Protein AF-A0ABC7ZXC5-F1 (afdb_monomer_lite)

pLDDT: mean 93.58, std 9.11, range [53.03, 98.12]

Foldseek 3Di:
DVVVVVCCVVCVAPLQDWDWDWDDDPQKIKIWTNNRPNDDIDIDIDGNDPPPD

Radius of gyration: 12.2 Å; chains: 1; bounding box: 23×17×39 Å

Sequence (53 aa):
MKQLELMLTSGELNPRHQHTVALYAKGLTCDADTLGSCGYVYLAVYPTPDMKK

Secondary structure (DSSP, 8-state):
-HHHHHHHHHTSS-TTS---EEEEETTEEEEEE-TT-SS--EEEEEEPP----

Organism: Escherichia coli O145:H28 (strain RM12581) (NCBI:txid1248823)

InterPro domains:
  IPR009320 Antitoxin CbeA [PF06154] (1-48)
  IPR038025 Antitoxin CbeA superfamily [SSF143737] (1-49)

Structure (mmCIF, N/CA/C/O backbone):
data_AF-A0ABC7ZXC5-F1
#
_entry.id   AF-A0ABC7ZXC5-F1
#
loop_
_atom_site.group_PDB
_atom_site.id
_atom_site.type_symbol
_atom_site.label_atom_id
_atom_site.label_alt_id
_atom_site.label_comp_id
_atom_site.label_asym_id
_atom_site.label_entity_id
_atom_site.label_seq_id
_atom_site.pdbx_PDB_ins_code
_atom_site.Cartn_x
_atom_site.Cartn_y
_atom_site.Cartn_z
_atom_site.occupancy
_atom_site.B_iso_or_equiv
_atom_site.auth_seq_id
_atom_site.auth_comp_id
_atom_site.auth_asym_id
_atom_site.auth_atom_id
_atom_site.pdbx_PDB_model_num
ATOM 1 N N . MET A 1 1 ? -4.508 5.289 0.171 1.00 86.94 1 MET A N 1
ATOM 2 C CA . MET A 1 1 ? -3.607 5.156 -0.994 1.00 86.94 1 MET A CA 1
ATOM 3 C C . MET A 1 1 ? -2.476 6.171 -0.983 1.00 86.94 1 MET A C 1
ATOM 5 O O . MET A 1 1 ? -1.343 5.727 -0.972 1.00 86.94 1 MET A O 1
ATOM 9 N N . LYS A 1 2 ? -2.740 7.482 -0.849 1.00 94.50 2 LYS A N 1
ATOM 10 C CA . LYS A 1 2 ? -1.693 8.531 -0.817 1.00 94.50 2 LYS A CA 1
ATOM 11 C C . LYS A 1 2 ? -0.476 8.245 0.079 1.00 94.50 2 LYS A C 1
ATOM 13 O O . LYS A 1 2 ? 0.639 8.580 -0.284 1.00 94.50 2 LYS A O 1
ATOM 18 N N . GLN A 1 3 ? -0.677 7.619 1.240 1.00 95.44 3 GLN A N 1
ATOM 19 C CA . GLN A 1 3 ? 0.431 7.270 2.132 1.00 95.44 3 GLN A CA 1
ATOM 20 C C . GLN A 1 3 ? 1.369 6.211 1.530 1.00 95.44 3 GLN A C 1
ATOM 22 O O . GLN A 1 3 ? 2.577 6.365 1.623 1.00 95.44 3 GLN A O 1
ATOM 27 N N . LEU A 1 4 ? 0.838 5.198 0.840 1.00 95.38 4 LEU A N 1
ATOM 28 C CA . LEU A 1 4 ? 1.647 4.182 0.156 1.00 95.38 4 LEU A CA 1
ATOM 29 C C . LEU A 1 4 ? 2.405 4.772 -1.042 1.00 95.38 4 LEU A C 1
ATOM 31 O O . LEU A 1 4 ? 3.559 4.431 -1.268 1.00 95.38 4 LEU A O 1
ATOM 35 N N . GLU A 1 5 ? 1.783 5.695 -1.781 1.00 96.31 5 GLU A N 1
ATOM 36 C CA . GLU A 1 5 ? 2.439 6.435 -2.873 1.00 96.31 5 GLU A CA 1
ATOM 37 C C . GLU A 1 5 ? 3.621 7.264 -2.353 1.00 96.31 5 GLU A C 1
ATOM 39 O O . GLU A 1 5 ? 4.697 7.281 -2.956 1.00 96.31 5 GLU A O 1
ATOM 44 N N . LEU A 1 6 ? 3.442 7.914 -1.200 1.00 97.69 6 LEU A N 1
ATOM 45 C CA . LEU A 1 6 ? 4.514 8.646 -0.536 1.00 97.69 6 LEU A CA 1
ATOM 46 C C . LEU A 1 6 ? 5.640 7.705 -0.088 1.00 97.69 6 LEU A C 1
ATOM 48 O O . LEU A 1 6 ? 6.799 8.031 -0.310 1.00 97.69 6 LEU A O 1
ATOM 52 N N . MET A 1 7 ? 5.313 6.536 0.471 1.00 96.88 7 MET A N 1
ATOM 53 C CA . MET A 1 7 ? 6.297 5.530 0.898 1.00 96.88 7 MET A CA 1
ATOM 54 C C . MET A 1 7 ? 7.081 4.927 -0.275 1.00 96.88 7 MET A C 1
ATOM 56 O O . MET A 1 7 ? 8.270 4.651 -0.143 1.00 96.88 7 MET A O 1
ATOM 60 N N . LEU A 1 8 ? 6.450 4.759 -1.442 1.00 96.19 8 LEU A N 1
ATOM 61 C CA . LEU A 1 8 ? 7.147 4.381 -2.677 1.00 96.19 8 LEU A CA 1
ATOM 62 C C . LEU A 1 8 ? 8.099 5.487 -3.148 1.00 96.19 8 LEU A C 1
ATOM 64 O O . LEU A 1 8 ? 9.203 5.206 -3.606 1.00 96.19 8 LEU A O 1
ATOM 68 N N . THR A 1 9 ? 7.676 6.746 -3.022 1.00 97.25 9 THR A N 1
ATOM 69 C CA . THR A 1 9 ? 8.479 7.911 -3.422 1.00 97.25 9 THR A CA 1
ATOM 70 C C . THR A 1 9 ? 9.658 8.143 -2.475 1.00 97.25 9 THR A C 1
ATOM 72 O O . THR A 1 9 ? 10.742 8.508 -2.925 1.00 97.25 9 THR A O 1
ATOM 75 N N . SER A 1 10 ? 9.472 7.918 -1.170 1.00 96.88 10 SER A N 1
ATOM 76 C CA . SER A 1 10 ? 10.536 8.013 -0.164 1.00 96.88 10 SER A CA 1
ATOM 77 C C . SER A 1 10 ? 11.483 6.809 -0.180 1.00 96.88 10 SER A C 1
ATOM 79 O O . SER A 1 10 ? 12.601 6.913 0.319 1.00 96.88 10 SER A O 1
ATOM 81 N N . GLY A 1 11 ? 11.049 5.683 -0.755 1.00 95.88 11 GLY A N 1
ATOM 82 C CA . GLY A 1 11 ? 11.797 4.427 -0.807 1.00 95.88 11 GLY A CA 1
ATOM 83 C C . GLY A 1 11 ? 11.592 3.514 0.404 1.00 95.88 11 GLY A C 1
ATOM 84 O O . GLY A 1 11 ? 12.224 2.460 0.467 1.00 95.88 11 GLY A O 1
ATOM 85 N N . GLU A 1 12 ? 10.713 3.889 1.337 1.00 96.12 12 GLU A N 1
ATOM 86 C CA . GLU A 1 12 ? 10.318 3.054 2.478 1.00 96.12 12 GLU A CA 1
ATOM 87 C C . GLU A 1 12 ? 9.616 1.772 2.006 1.00 96.12 12 GLU A C 1
ATOM 89 O O . GLU A 1 12 ? 9.933 0.679 2.468 1.00 96.12 12 GLU A O 1
ATOM 94 N N . LEU A 1 13 ? 8.747 1.891 0.996 1.00 96.75 13 LEU A N 1
ATOM 95 C CA . LEU A 1 13 ? 8.358 0.759 0.160 1.00 96.75 13 LEU A CA 1
ATOM 96 C C . LEU A 1 13 ? 9.236 0.749 -1.084 1.00 96.75 13 LEU A C 1
ATOM 98 O O . LEU A 1 13 ? 9.246 1.696 -1.868 1.00 96.75 13 LEU A O 1
ATOM 102 N N . ASN A 1 14 ? 9.951 -0.350 -1.299 1.00 96.69 14 ASN A N 1
ATOM 103 C CA . ASN A 1 14 ? 10.850 -0.477 -2.432 1.00 96.69 14 ASN A CA 1
ATOM 104 C C . ASN A 1 14 ? 10.328 -1.540 -3.406 1.00 96.69 14 ASN A C 1
ATOM 106 O O . ASN A 1 14 ? 10.200 -2.694 -3.009 1.00 96.69 14 ASN A O 1
ATOM 110 N N . PRO A 1 15 ? 10.090 -1.222 -4.692 1.00 96.62 15 PRO A N 1
ATOM 111 C CA . PRO A 1 15 ? 9.596 -2.200 -5.666 1.00 96.62 15 PRO A CA 1
ATOM 112 C C . PRO A 1 15 ? 10.476 -3.446 -5.840 1.00 96.62 15 PRO A C 1
ATOM 114 O O . PRO A 1 15 ? 9.991 -4.459 -6.336 1.00 96.62 15 PRO A O 1
ATOM 117 N N . ARG A 1 16 ? 11.762 -3.369 -5.476 1.00 97.06 16 ARG A N 1
ATOM 118 C CA . ARG A 1 16 ? 12.760 -4.432 -5.670 1.00 97.06 16 ARG A CA 1
ATOM 119 C C . ARG A 1 16 ? 13.123 -5.187 -4.398 1.00 97.06 16 ARG A C 1
ATOM 121 O O . ARG A 1 16 ? 13.801 -6.204 -4.489 1.00 97.06 16 ARG A O 1
ATOM 128 N N . HIS A 1 17 ? 12.701 -4.704 -3.234 1.00 94.44 17 HIS A N 1
ATOM 129 C CA . HIS A 1 17 ? 13.035 -5.327 -1.960 1.00 94.44 17 HIS A CA 1
ATOM 130 C C . HIS A 1 17 ? 11.759 -5.678 -1.217 1.00 94.44 17 HIS A C 1
ATOM 132 O O . HIS A 1 17 ? 10.872 -4.842 -1.074 1.00 94.44 17 HIS A O 1
ATOM 138 N N . GLN A 1 18 ? 11.692 -6.915 -0.738 1.00 95.12 18 GLN A N 1
ATOM 139 C CA . GLN A 1 18 ? 10.618 -7.338 0.141 1.00 95.12 18 GLN A CA 1
ATOM 140 C C . GLN A 1 18 ? 10.774 -6.647 1.495 1.00 95.12 18 GLN A C 1
ATOM 142 O O . GLN A 1 18 ? 11.813 -6.770 2.149 1.00 95.12 18 GLN A O 1
ATOM 147 N N . HIS A 1 19 ? 9.739 -5.922 1.894 1.00 95.38 19 HIS A N 1
ATOM 148 C CA . HIS A 1 19 ? 9.666 -5.248 3.177 1.00 95.38 19 HIS A CA 1
ATOM 149 C C . HIS A 1 19 ? 8.209 -4.905 3.471 1.00 95.38 19 HIS A C 1
ATOM 151 O O . HIS A 1 19 ? 7.579 -4.149 2.729 1.00 95.38 19 HIS A O 1
ATOM 157 N N . THR A 1 20 ? 7.683 -5.460 4.560 1.00 96.81 20 THR A N 1
ATOM 158 C CA . THR A 1 20 ? 6.313 -5.196 4.990 1.00 96.81 20 THR A CA 1
ATOM 159 C C . THR A 1 20 ? 6.279 -3.965 5.885 1.00 96.81 20 THR A C 1
ATOM 161 O O . THR A 1 20 ? 7.001 -3.895 6.881 1.00 96.81 20 THR A O 1
ATOM 164 N N . VAL A 1 21 ? 5.396 -3.026 5.562 1.00 96.19 21 VAL A N 1
ATOM 165 C CA . VAL A 1 21 ? 5.099 -1.851 6.385 1.00 96.19 21 VAL A CA 1
ATOM 166 C C . VAL A 1 21 ? 3.680 -1.952 6.937 1.00 96.19 21 VAL A C 1
ATOM 168 O O . VAL A 1 21 ? 2.763 -2.338 6.215 1.00 96.19 21 VAL A O 1
ATOM 171 N N . ALA A 1 22 ? 3.495 -1.582 8.205 1.00 96.00 22 ALA A N 1
ATOM 172 C CA . ALA A 1 22 ? 2.192 -1.585 8.866 1.00 96.00 22 ALA A CA 1
ATOM 173 C C . ALA A 1 22 ? 1.666 -0.154 9.024 1.00 96.00 22 ALA A C 1
ATOM 175 O O . ALA A 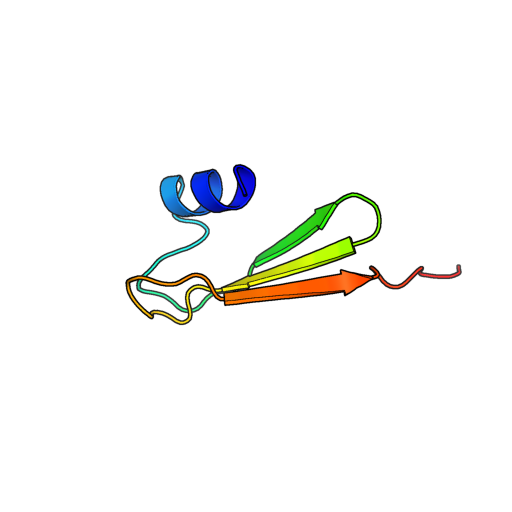1 22 ? 2.319 0.711 9.613 1.00 96.00 22 ALA A O 1
ATOM 176 N N . LEU A 1 23 ? 0.462 0.091 8.519 1.00 94.88 23 LEU A N 1
ATOM 177 C CA . LEU A 1 23 ? -0.245 1.362 8.619 1.00 94.88 23 LEU A CA 1
ATOM 178 C C . LEU A 1 23 ? -1.460 1.219 9.529 1.00 94.88 23 LEU A C 1
ATOM 180 O O . LEU A 1 23 ? -2.173 0.221 9.474 1.00 94.88 23 LEU A O 1
ATOM 184 N N . TYR A 1 24 ? -1.741 2.253 10.317 1.00 95.06 24 TYR A N 1
ATOM 185 C CA . TYR A 1 24 ? -2.881 2.275 11.229 1.00 95.06 24 TYR A CA 1
ATOM 186 C C . TYR A 1 24 ? -3.774 3.461 10.899 1.00 95.06 24 T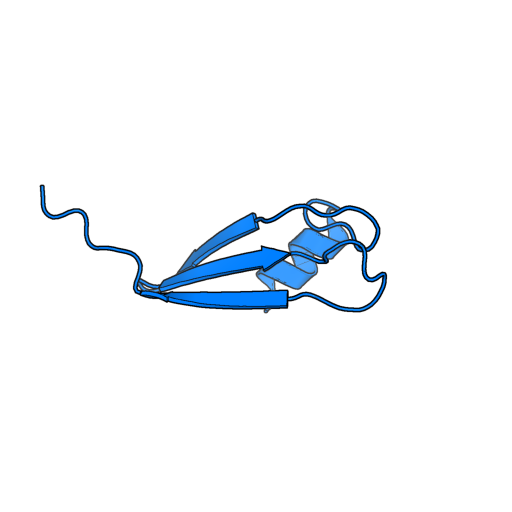YR A C 1
ATOM 188 O O . TYR A 1 24 ? -3.336 4.613 10.925 1.00 95.06 24 TYR A O 1
ATOM 196 N N . ALA A 1 25 ? -5.036 3.192 10.582 1.00 92.81 25 ALA A N 1
ATOM 197 C CA . ALA A 1 25 ? -6.008 4.235 10.291 1.00 92.81 25 ALA A CA 1
ATOM 198 C C . ALA A 1 25 ? -7.419 3.765 10.632 1.00 92.81 25 ALA A C 1
ATOM 200 O O . ALA A 1 25 ? -7.845 2.697 10.207 1.00 92.81 25 ALA A O 1
ATOM 201 N N . LYS A 1 26 ? -8.181 4.602 11.348 1.00 94.12 26 LYS A N 1
ATOM 202 C CA . LYS A 1 26 ? -9.612 4.373 11.630 1.00 94.12 26 LYS A CA 1
ATOM 203 C C . LYS A 1 26 ? -9.913 3.011 12.292 1.00 94.12 26 LYS A C 1
ATOM 205 O O . LYS A 1 26 ? -10.915 2.387 11.966 1.00 94.12 26 LYS A O 1
ATOM 210 N N . GLY A 1 27 ? -9.045 2.550 13.195 1.00 94.56 27 GLY A N 1
ATOM 211 C CA . GLY A 1 27 ? -9.198 1.248 13.862 1.00 94.56 27 GLY A CA 1
ATOM 212 C C . GLY A 1 27 ? -8.907 0.038 12.966 1.00 94.56 27 GLY A C 1
ATOM 213 O O . GLY A 1 27 ? -9.262 -1.084 13.316 1.00 94.56 27 GLY A O 1
ATOM 214 N N . LEU A 1 28 ? -8.288 0.256 11.805 1.00 96.12 28 LEU A N 1
ATOM 215 C CA . LEU A 1 28 ? -7.807 -0.791 10.913 1.00 96.12 28 LEU A CA 1
ATOM 216 C C . LEU A 1 28 ? -6.281 -0.776 10.868 1.00 96.12 28 LEU A C 1
ATOM 218 O O . LEU A 1 28 ? -5.657 0.292 10.850 1.00 96.12 28 LEU A O 1
ATOM 222 N N . THR A 1 29 ? -5.712 -1.970 10.776 1.00 96.69 29 THR A N 1
ATOM 223 C CA . THR A 1 29 ? -4.318 -2.205 10.423 1.00 96.69 29 THR A CA 1
ATOM 224 C C . THR A 1 29 ? -4.257 -2.590 8.951 1.00 96.69 29 THR A C 1
ATOM 226 O O . THR A 1 29 ? -5.098 -3.339 8.454 1.00 96.69 29 THR A O 1
ATOM 229 N N . CYS A 1 30 ? -3.289 -2.029 8.242 1.00 97.00 30 CYS A N 1
ATOM 230 C CA . CYS A 1 30 ? -3.028 -2.290 6.839 1.00 97.00 30 CYS A CA 1
ATOM 231 C C . CYS A 1 30 ? -1.554 -2.643 6.676 1.00 97.00 30 CYS A C 1
ATOM 233 O O . CYS A 1 30 ? -0.706 -1.753 6.746 1.00 97.00 30 CYS A O 1
ATOM 235 N N . ASP A 1 31 ? -1.274 -3.908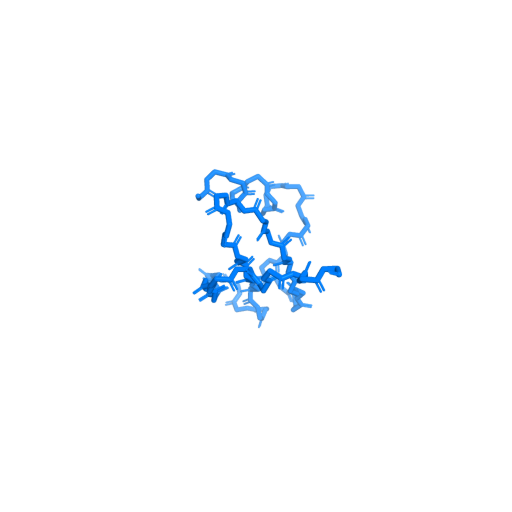 6.402 1.00 97.75 31 ASP A N 1
ATOM 236 C CA . ASP A 1 31 ? 0.056 -4.362 6.021 1.00 97.75 31 ASP A CA 1
ATOM 237 C C . ASP A 1 31 ? 0.221 -4.225 4.509 1.00 97.75 31 ASP A C 1
ATOM 239 O O . ASP A 1 31 ? -0.659 -4.620 3.735 1.00 97.75 31 ASP A O 1
ATOM 243 N N . ALA A 1 32 ? 1.338 -3.638 4.088 1.00 97.94 32 ALA A N 1
ATOM 244 C CA . ALA A 1 32 ? 1.680 -3.437 2.689 1.00 97.94 32 ALA A CA 1
ATOM 245 C C . ALA A 1 32 ? 3.094 -3.943 2.394 1.00 97.94 32 ALA A C 1
ATOM 247 O O . ALA A 1 32 ? 4.021 -3.632 3.136 1.00 97.94 32 ALA A O 1
ATOM 248 N N . ASP A 1 33 ? 3.276 -4.675 1.295 1.00 98.12 33 ASP A N 1
ATOM 249 C CA . ASP A 1 33 ? 4.590 -5.152 0.844 1.00 98.12 33 ASP A CA 1
ATOM 250 C C . ASP A 1 33 ? 4.642 -5.195 -0.688 1.00 98.12 33 ASP A C 1
ATOM 252 O O . ASP A 1 33 ? 3.649 -5.495 -1.351 1.00 98.12 33 A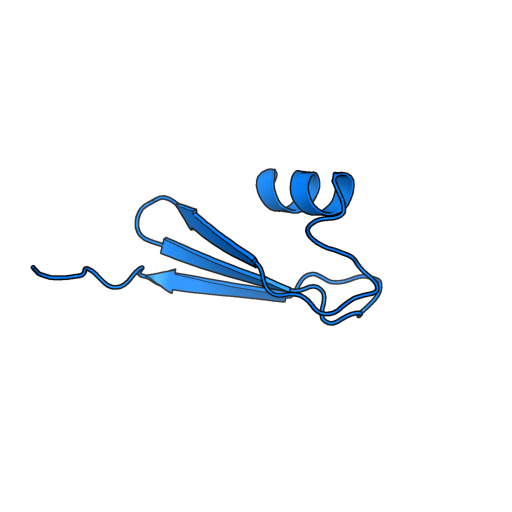SP A O 1
ATOM 256 N N . THR A 1 34 ? 5.795 -4.899 -1.281 1.00 97.81 34 THR A N 1
ATOM 257 C CA . THR A 1 34 ? 5.997 -5.028 -2.734 1.00 97.81 34 THR A CA 1
ATOM 258 C C . THR A 1 34 ? 6.364 -6.453 -3.149 1.00 97.81 34 THR A C 1
ATOM 260 O O . THR A 1 34 ? 6.243 -6.800 -4.329 1.00 97.81 34 THR A O 1
ATOM 263 N N . LEU A 1 35 ? 6.850 -7.265 -2.201 1.00 97.38 35 LEU A N 1
ATOM 264 C CA . LEU A 1 35 ? 7.430 -8.595 -2.396 1.00 97.38 35 LEU A CA 1
ATOM 265 C C . LEU A 1 35 ? 8.520 -8.629 -3.483 1.00 97.38 35 LEU A C 1
ATOM 267 O O . LEU A 1 35 ? 8.713 -9.648 -4.144 1.00 97.38 35 LEU A O 1
ATOM 271 N N . GLY A 1 36 ? 9.197 -7.500 -3.729 1.00 96.12 36 GLY A N 1
ATOM 272 C CA . GLY A 1 36 ? 10.182 -7.378 -4.810 1.00 96.12 36 GLY A CA 1
ATOM 273 C C . GLY A 1 36 ? 9.601 -7.552 -6.222 1.00 96.12 36 GLY A C 1
ATOM 274 O O . GLY A 1 36 ? 10.342 -7.806 -7.170 1.00 96.12 36 GLY A O 1
ATOM 275 N N . SER A 1 37 ? 8.280 -7.423 -6.385 1.00 97.12 37 SER A N 1
ATOM 276 C CA . SER A 1 37 ? 7.573 -7.725 -7.639 1.00 97.12 37 SER A CA 1
ATOM 277 C C . SER A 1 37 ? 7.836 -6.743 -8.784 1.00 97.12 37 SER A C 1
ATOM 279 O O . SER A 1 37 ? 7.426 -6.999 -9.913 1.00 97.12 37 SER A O 1
ATOM 281 N N . CYS A 1 38 ? 8.489 -5.610 -8.511 1.00 94.81 38 CYS A N 1
ATOM 282 C CA . CYS A 1 38 ? 8.801 -4.559 -9.483 1.00 94.81 38 CYS A CA 1
ATOM 283 C C . CYS A 1 38 ? 7.583 -3.913 -10.174 1.00 94.81 38 CYS A C 1
ATOM 285 O O . CYS A 1 38 ? 7.755 -3.217 -11.173 1.00 94.81 38 CYS A O 1
ATOM 287 N N . GLY A 1 39 ? 6.369 -4.098 -9.651 1.00 95.69 39 GLY A N 1
ATOM 288 C CA . GLY A 1 39 ? 5.164 -3.527 -10.262 1.00 95.69 39 GLY A CA 1
ATOM 289 C C . GLY A 1 39 ? 3.893 -3.587 -9.420 1.00 95.69 39 GLY A C 1
ATOM 290 O O . GLY A 1 39 ? 2.921 -2.922 -9.767 1.00 95.69 39 GLY A O 1
ATOM 291 N N . TYR A 1 40 ? 3.893 -4.329 -8.309 1.00 96.94 40 TYR A N 1
ATOM 292 C CA . TYR A 1 40 ? 2.723 -4.484 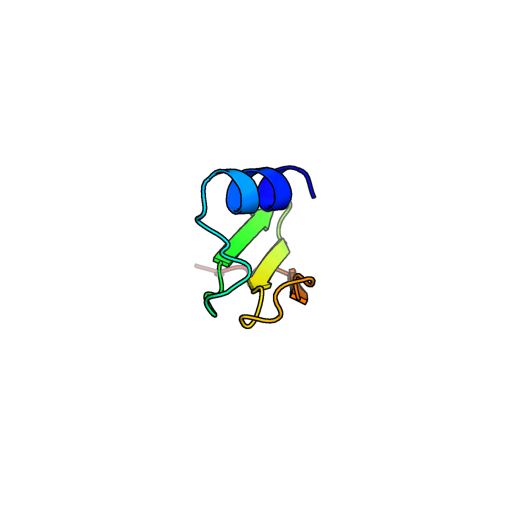-7.451 1.00 96.94 40 TYR A CA 1
ATOM 293 C C . TYR A 1 40 ? 3.026 -4.136 -5.995 1.00 96.94 40 TYR A C 1
ATOM 295 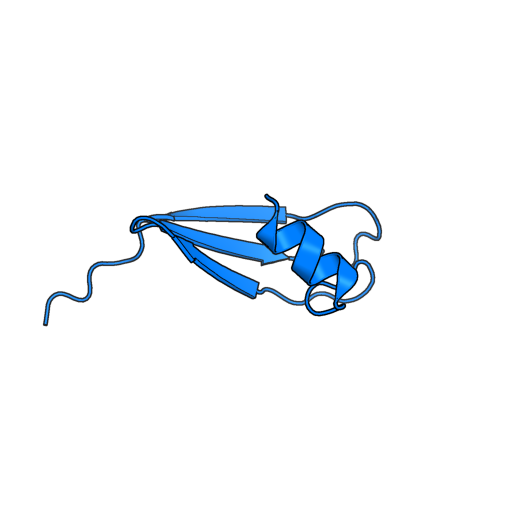O O . TYR A 1 40 ? 4.153 -4.256 -5.516 1.00 96.94 40 TYR A O 1
ATOM 303 N N . VAL A 1 41 ? 1.970 -3.723 -5.296 1.00 97.06 41 VAL A N 1
ATOM 304 C CA . VAL A 1 41 ? 1.923 -3.605 -3.839 1.00 97.06 41 VAL A CA 1
ATOM 305 C C . VAL A 1 41 ? 0.794 -4.509 -3.363 1.00 97.06 41 VAL A C 1
ATOM 307 O O . VAL A 1 41 ? -0.355 -4.343 -3.774 1.00 97.06 41 VAL A O 1
ATOM 310 N N . TYR A 1 42 ? 1.132 -5.474 -2.523 1.00 97.56 42 TYR A N 1
ATOM 311 C CA . TYR A 1 42 ? 0.201 -6.397 -1.893 1.00 97.56 42 TYR A CA 1
ATOM 312 C C . TYR A 1 42 ? -0.275 -5.792 -0.581 1.00 97.56 42 TYR A C 1
ATOM 314 O O . TYR A 1 42 ? 0.521 -5.218 0.159 1.00 97.56 42 TYR A O 1
ATOM 322 N N . LEU A 1 43 ? -1.577 -5.891 -0.318 1.00 97.25 43 LEU A N 1
ATOM 323 C CA . LEU A 1 43 ? -2.229 -5.234 0.808 1.00 97.25 43 LEU A CA 1
ATOM 324 C C . LEU A 1 43 ? -3.074 -6.235 1.588 1.00 97.25 43 LEU A C 1
ATOM 326 O O . LEU A 1 43 ? -3.884 -6.952 0.997 1.00 97.25 43 LEU A O 1
ATOM 330 N N . ALA A 1 44 ? -2.935 -6.223 2.910 1.00 97.62 44 ALA A N 1
ATOM 331 C CA . ALA A 1 44 ? -3.823 -6.910 3.836 1.00 97.62 44 ALA A CA 1
ATOM 332 C C . ALA A 1 44 ? -4.389 -5.892 4.827 1.00 97.62 44 ALA A C 1
ATOM 334 O O . ALA A 1 44 ? -3.644 -5.275 5.581 1.00 97.62 44 ALA A O 1
ATOM 335 N N . VAL A 1 45 ? -5.710 -5.705 4.821 1.00 96.81 45 VAL A N 1
ATOM 336 C CA . VAL A 1 45 ? -6.398 -4.762 5.713 1.00 96.81 45 VAL A CA 1
ATOM 337 C C . VAL A 1 45 ? -7.326 -5.531 6.637 1.00 96.81 45 VAL A C 1
ATOM 339 O O . VAL A 1 45 ? -8.169 -6.297 6.172 1.00 96.81 45 VAL A O 1
ATOM 342 N N . TYR A 1 46 ? -7.187 -5.313 7.939 1.00 96.88 46 TYR A N 1
ATOM 343 C CA . TYR A 1 46 ? -7.943 -6.019 8.969 1.00 96.88 46 TYR A CA 1
ATOM 344 C C . TYR A 1 46 ? -8.189 -5.119 10.193 1.00 96.88 46 TYR A C 1
ATOM 346 O O . TYR A 1 46 ? -7.503 -4.108 10.360 1.00 96.88 46 TYR A O 1
ATOM 354 N N . PRO A 1 47 ? -9.182 -5.429 11.050 1.00 97.19 47 PRO A N 1
ATOM 355 C CA . PRO A 1 47 ? -9.399 -4.700 12.297 1.00 97.19 47 PRO A CA 1
ATOM 356 C C . PRO A 1 47 ? -8.146 -4.696 13.170 1.00 97.19 47 PRO A C 1
ATOM 358 O O . PRO A 1 47 ? -7.566 -5.753 13.422 1.00 97.19 47 PRO A O 1
ATOM 361 N N . THR A 1 48 ? -7.739 -3.523 13.652 1.00 96.25 48 THR A N 1
ATOM 362 C CA . THR A 1 48 ? -6.685 -3.447 14.664 1.00 96.25 48 THR A CA 1
ATOM 363 C C . THR A 1 48 ? -7.210 -4.122 15.933 1.00 96.25 48 THR A C 1
ATOM 365 O O . THR A 1 48 ? -8.291 -3.753 16.393 1.00 96.25 48 THR A O 1
ATOM 368 N N . PRO A 1 49 ? -6.498 -5.110 16.505 1.00 89.38 49 PRO A N 1
ATOM 369 C CA . PRO A 1 49 ? -6.931 -5.736 17.743 1.00 89.38 49 PRO A CA 1
ATOM 370 C C . PRO A 1 49 ? -7.030 -4.681 18.845 1.00 89.38 49 PRO A C 1
ATOM 372 O O . PRO A 1 49 ? -6.034 -4.035 19.179 1.00 89.38 49 PRO A O 1
ATOM 375 N N . ASP A 1 50 ? -8.217 -4.514 19.426 1.00 80.00 50 ASP A N 1
ATOM 376 C CA . ASP A 1 50 ? -8.364 -3.726 20.643 1.00 80.00 50 ASP A CA 1
ATOM 377 C C . ASP A 1 50 ? -7.579 -4.433 21.750 1.00 80.00 50 ASP A C 1
ATOM 379 O O . ASP A 1 50 ? -7.992 -5.481 22.258 1.00 80.00 50 ASP A O 1
ATOM 383 N N . MET A 1 51 ? -6.441 -3.863 22.148 1.00 67.12 51 MET A N 1
ATOM 384 C CA . MET A 1 51 ? -5.802 -4.242 23.403 1.00 67.12 51 MET A CA 1
ATOM 385 C C . MET A 1 51 ? -6.721 -3.786 24.538 1.00 67.12 51 MET A C 1
ATOM 387 O O . MET A 1 51 ? -6.595 -2.670 25.045 1.00 67.12 51 MET A O 1
ATOM 391 N N . LYS A 1 52 ? -7.672 -4.641 24.928 1.00 56.28 52 LYS A N 1
ATOM 392 C CA . LYS A 1 52 ? -8.356 -4.505 26.214 1.00 56.28 52 LYS A CA 1
ATOM 393 C C . LYS A 1 52 ? -7.265 -4.545 27.288 1.00 56.28 52 LYS A C 1
ATOM 395 O O . LYS A 1 52 ? -6.626 -5.579 27.464 1.00 56.28 52 LYS A O 1
ATOM 400 N N . LYS A 1 53 ? -6.992 -3.389 27.897 1.00 53.03 53 LYS A N 1
ATOM 401 C CA . LYS A 1 53 ? -6.159 -3.278 29.098 1.00 53.03 53 LYS A CA 1
ATOM 402 C C . LYS A 1 53 ? -6.872 -3.894 30.291 1.00 53.03 53 LYS A C 1
ATOM 404 O O . LYS A 1 53 ? -8.117 -3.768 30.342 1.00 53.03 53 LYS A O 1
#